Protein AF-A0A6B3M6G8-F1 (afdb_monomer_lite)

Radius of gyration: 19.96 Å; chains: 1; bounding box: 43×38×56 Å

Structure (mmCIF, N/CA/C/O backbone):
data_AF-A0A6B3M6G8-F1
#
_entry.id   AF-A0A6B3M6G8-F1
#
loop_
_atom_site.group_PDB
_atom_site.id
_atom_site.type_symbol
_atom_site.label_atom_id
_atom_site.label_alt_id
_atom_site.label_comp_id
_atom_site.label_asym_id
_atom_site.label_entity_id
_atom_site.label_seq_id
_atom_site.pdbx_PDB_ins_code
_atom_site.Cartn_x
_atom_site.Cartn_y
_atom_site.Cartn_z
_atom_site.occupancy
_atom_site.B_iso_or_equiv
_atom_site.auth_seq_id
_atom_site.auth_comp_id
_atom_site.auth_asym_id
_atom_site.auth_atom_id
_atom_site.pdbx_PDB_model_num
ATOM 1 N N . MET A 1 1 ? -20.819 1.571 12.853 1.00 64.56 1 MET A N 1
ATOM 2 C CA . MET A 1 1 ? -19.364 1.413 13.103 1.00 64.56 1 MET A CA 1
ATOM 3 C C . MET A 1 1 ? -19.016 1.511 14.581 1.00 64.56 1 MET A C 1
ATOM 5 O O . MET A 1 1 ? -18.701 0.475 15.146 1.00 64.56 1 MET A O 1
ATOM 9 N N . LYS A 1 2 ? -19.154 2.671 15.246 1.00 65.88 2 LYS A N 1
ATOM 10 C CA . LYS A 1 2 ? -18.924 2.784 16.705 1.00 65.88 2 LYS A CA 1
ATOM 11 C C . LYS A 1 2 ? -19.741 1.772 17.529 1.00 65.88 2 LYS A C 1
ATOM 13 O O . LYS A 1 2 ? -19.180 1.071 18.360 1.00 65.88 2 LYS A O 1
ATOM 18 N N . GLN A 1 3 ? -21.035 1.622 17.222 1.00 66.19 3 GLN A N 1
ATOM 19 C CA . GLN A 1 3 ? -21.917 0.634 17.871 1.00 66.19 3 GLN A CA 1
ATOM 20 C C . GLN A 1 3 ? -21.452 -0.826 17.731 1.00 66.19 3 GLN A C 1
ATOM 22 O O . GLN A 1 3 ? -21.730 -1.625 18.614 1.00 66.19 3 GLN A O 1
ATOM 27 N N . GLU A 1 4 ? -20.753 -1.183 16.651 1.00 66.06 4 GLU A N 1
ATOM 28 C CA . GLU A 1 4 ? -20.293 -2.563 16.419 1.00 66.06 4 GLU A CA 1
ATOM 29 C C . GLU A 1 4 ? -18.934 -2.849 17.070 1.00 66.06 4 GLU A C 1
ATOM 31 O O . GLU A 1 4 ? -18.639 -3.994 17.396 1.00 66.06 4 GLU A O 1
ATOM 36 N N . MET A 1 5 ? -18.100 -1.821 17.243 1.00 69.75 5 MET A N 1
ATOM 37 C CA . MET A 1 5 ? -16.744 -1.941 17.792 1.00 69.75 5 MET A CA 1
ATOM 38 C C . MET A 1 5 ? -16.674 -1.687 19.300 1.00 69.75 5 MET A C 1
ATOM 40 O O . MET A 1 5 ? -15.750 -2.152 19.962 1.00 69.75 5 MET A O 1
ATOM 44 N N . GLY A 1 6 ? -17.634 -0.938 19.843 1.00 75.69 6 GLY A N 1
ATOM 45 C CA . GLY A 1 6 ? -17.603 -0.458 21.219 1.00 75.69 6 GLY A CA 1
ATOM 46 C C . GLY A 1 6 ? -16.649 0.724 21.422 1.00 75.69 6 GLY A C 1
ATOM 47 O O . GLY A 1 6 ? -15.736 0.977 20.632 1.00 75.69 6 GLY A O 1
ATOM 48 N N . ASP A 1 7 ? -16.863 1.459 22.514 1.00 79.25 7 ASP A N 1
ATOM 49 C CA . ASP A 1 7 ? -16.192 2.742 22.765 1.00 79.25 7 ASP A CA 1
ATOM 50 C C . ASP A 1 7 ? -14.666 2.622 22.888 1.00 79.25 7 ASP A C 1
ATOM 52 O O . ASP A 1 7 ? -13.937 3.486 22.408 1.00 79.25 7 ASP A O 1
ATOM 56 N N . LYS A 1 8 ? -14.164 1.523 23.469 1.00 81.44 8 LYS A N 1
ATOM 57 C CA . LYS A 1 8 ? -12.717 1.300 23.642 1.00 81.44 8 LYS A CA 1
ATOM 58 C C . LYS A 1 8 ? -11.986 1.184 22.308 1.00 81.44 8 LYS A C 1
ATOM 60 O O . LYS A 1 8 ? -10.988 1.859 22.091 1.00 81.44 8 LYS A O 1
ATOM 65 N N . SER A 1 9 ? -12.481 0.335 21.410 1.00 80.50 9 SER A N 1
ATOM 66 C CA . SER A 1 9 ? -11.889 0.166 20.083 1.00 80.50 9 SER A CA 1
ATOM 67 C C . SER A 1 9 ? -12.053 1.435 19.251 1.00 80.50 9 SER A C 1
ATOM 69 O O . SER A 1 9 ? -11.134 1.830 18.543 1.00 80.50 9 SER A O 1
ATOM 71 N N . TRP A 1 10 ? -13.177 2.135 19.393 1.00 78.44 10 TRP A N 1
ATOM 72 C CA . TRP A 1 10 ? -13.377 3.416 18.724 1.00 78.44 10 TRP A CA 1
ATOM 73 C C . TRP A 1 10 ? -12.345 4.480 19.133 1.00 78.44 10 TRP A C 1
ATOM 75 O O . TRP A 1 10 ? -11.847 5.198 18.269 1.00 78.44 10 TRP A O 1
ATOM 85 N N . GLN A 1 11 ? -11.961 4.534 20.412 1.00 80.69 11 GLN A N 1
ATOM 86 C CA . GLN A 1 11 ? -10.900 5.431 20.879 1.00 80.69 11 GLN A CA 1
ATOM 87 C C . GLN A 1 11 ? -9.542 5.099 20.244 1.00 80.69 11 GLN A C 1
ATOM 89 O O . GLN A 1 11 ? -8.865 5.995 19.755 1.00 80.69 11 GLN A O 1
ATOM 94 N N . VAL A 1 12 ? -9.177 3.814 20.164 1.00 83.25 12 VAL A N 1
ATOM 95 C CA . VAL A 1 12 ? -7.923 3.388 19.511 1.00 83.25 12 VAL A CA 1
ATOM 96 C C . VAL A 1 12 ? -7.895 3.812 18.040 1.00 83.25 12 VAL A C 1
ATOM 98 O O . VAL A 1 12 ? -6.876 4.286 17.548 1.00 83.25 12 VAL A O 1
ATOM 101 N N . PHE A 1 13 ? -9.022 3.688 17.334 1.00 82.94 13 PHE A N 1
ATOM 102 C CA . PHE A 1 13 ? -9.126 4.159 15.953 1.00 82.94 13 PHE A CA 1
ATOM 103 C C . PHE A 1 13 ? -8.917 5.676 15.847 1.00 82.94 13 PHE A C 1
ATOM 105 O O . PHE A 1 13 ? -8.197 6.131 14.959 1.00 82.94 13 PHE A O 1
ATOM 112 N N . PHE A 1 14 ? -9.506 6.454 16.760 1.00 80.12 14 PHE A N 1
ATOM 113 C CA . PHE A 1 14 ? -9.298 7.901 16.811 1.00 80.12 14 PHE A CA 1
ATOM 114 C C . PHE A 1 14 ? -7.823 8.254 17.019 1.00 80.12 14 PHE A C 1
ATOM 116 O O . PHE A 1 14 ? -7.294 9.093 16.292 1.00 80.12 14 PHE A O 1
ATOM 123 N N . ASP A 1 15 ? -7.151 7.583 17.953 1.00 82.88 15 ASP A N 1
ATOM 124 C CA . ASP A 1 15 ? -5.745 7.838 18.272 1.00 82.88 15 ASP A CA 1
ATOM 125 C C . ASP A 1 15 ? -4.817 7.509 17.086 1.00 82.88 15 ASP A C 1
ATOM 127 O O . ASP A 1 15 ? -3.835 8.216 16.853 1.00 82.88 15 ASP A O 1
ATOM 131 N N . LEU A 1 16 ? -5.152 6.483 16.292 1.00 79.94 16 LEU A N 1
ATOM 132 C CA . LEU A 1 16 ? -4.434 6.134 15.059 1.00 79.94 16 LEU A CA 1
ATOM 133 C C . LEU A 1 16 ? -4.674 7.137 13.918 1.00 79.94 16 LEU A C 1
ATOM 135 O O . LEU A 1 16 ? -3.779 7.379 13.107 1.00 79.94 16 LEU A O 1
ATOM 139 N N . GLU A 1 17 ? -5.872 7.716 13.828 1.00 79.12 17 GLU A N 1
ATOM 140 C CA . GLU A 1 17 ? -6.250 8.641 12.754 1.00 79.12 17 GLU A CA 1
ATOM 141 C C . GLU A 1 17 ? -5.835 10.092 13.008 1.00 79.12 17 GLU A C 1
ATOM 143 O O . GLU A 1 17 ? -5.426 10.791 12.077 1.00 79.12 17 GLU A O 1
ATOM 148 N N . ALA A 1 18 ? -5.956 10.563 14.250 1.00 76.19 18 ALA A N 1
ATOM 149 C CA . ALA A 1 18 ? -5.793 11.968 14.617 1.00 76.19 18 ALA A CA 1
ATOM 150 C C . ALA A 1 18 ? -4.469 12.610 14.143 1.00 76.19 18 ALA A C 1
ATOM 152 O O . ALA A 1 18 ? -4.514 13.762 13.702 1.00 76.19 18 ALA A O 1
ATOM 153 N N . PRO A 1 19 ? -3.309 11.916 14.144 1.00 73.94 19 PRO A N 1
ATOM 154 C CA . PRO A 1 19 ? -2.054 12.503 13.667 1.00 73.94 19 PRO A CA 1
ATOM 155 C C . PRO A 1 19 ? -2.034 12.802 12.161 1.00 73.94 19 PRO A C 1
ATOM 157 O O . PRO A 1 19 ? -1.267 13.653 11.712 1.00 73.94 19 PRO A O 1
ATOM 160 N N . TYR A 1 20 ? -2.856 12.105 11.372 1.00 69.38 20 TYR A N 1
ATOM 161 C CA . TYR A 1 20 ? -2.791 12.123 9.906 1.00 69.38 20 TYR A CA 1
ATOM 162 C C . TYR A 1 20 ? -4.039 12.724 9.256 1.00 69.38 20 TYR A C 1
ATOM 164 O O . TYR A 1 20 ? -3.997 13.146 8.098 1.00 69.38 20 TYR A O 1
ATOM 172 N N . ASN A 1 21 ? -5.149 12.797 9.990 1.00 69.81 21 ASN A N 1
ATOM 173 C CA . ASN A 1 21 ? -6.424 13.289 9.496 1.00 69.81 21 ASN A CA 1
ATOM 174 C C . ASN A 1 21 ? -6.803 14.604 10.190 1.00 69.81 21 ASN A C 1
ATOM 176 O O . ASN A 1 21 ? -7.545 14.633 11.165 1.00 69.81 21 ASN A O 1
ATOM 180 N N . THR A 1 22 ? -6.342 15.728 9.638 1.00 65.56 22 THR A N 1
ATOM 181 C CA . THR A 1 22 ? -6.636 17.079 10.163 1.00 65.56 22 THR A CA 1
ATOM 182 C C . THR A 1 22 ? -8.118 17.462 10.099 1.00 65.56 22 THR A C 1
ATOM 184 O O . THR A 1 22 ? -8.542 18.432 10.729 1.00 65.56 22 THR A O 1
ATOM 187 N N . LYS A 1 23 ? -8.921 16.712 9.335 1.00 64.31 23 LYS A N 1
ATOM 188 C CA . LYS A 1 23 ? -10.379 16.866 9.269 1.00 64.31 23 LYS A CA 1
ATOM 189 C C . LYS A 1 23 ? -11.095 16.072 10.360 1.00 64.31 23 LYS A C 1
ATOM 191 O O . LYS A 1 23 ? -12.282 16.300 10.568 1.00 64.31 23 LYS A O 1
ATOM 196 N N . LEU A 1 24 ? -10.395 15.174 11.051 1.00 68.06 24 LEU A N 1
ATOM 197 C CA . LEU A 1 24 ? -10.925 14.391 12.153 1.00 68.06 24 LEU A CA 1
ATOM 198 C C . LEU A 1 24 ? -11.035 15.276 13.395 1.00 68.06 24 LEU A C 1
ATOM 200 O O . LEU A 1 24 ? -10.047 15.574 14.062 1.00 68.06 24 LEU A O 1
ATOM 204 N N . LYS A 1 25 ? -12.247 15.725 13.713 1.00 67.06 25 LYS A N 1
ATOM 205 C CA . LYS A 1 25 ? -12.497 16.470 14.948 1.00 67.06 25 LYS A CA 1
ATOM 206 C C . LYS A 1 25 ? -13.126 15.554 15.990 1.00 67.06 25 LYS A C 1
ATOM 208 O O . LYS A 1 25 ? -14.062 14.825 15.671 1.00 67.06 25 LYS A O 1
ATOM 213 N N . TYR A 1 26 ? -12.653 15.642 17.235 1.00 63.44 26 TYR A N 1
ATOM 214 C CA . TYR A 1 26 ? -13.098 14.800 18.359 1.00 63.44 26 TYR A CA 1
ATOM 215 C C . TYR A 1 26 ? -14.636 14.717 18.464 1.00 63.44 26 TYR A C 1
ATOM 217 O O . TYR A 1 26 ? -15.204 13.634 18.571 1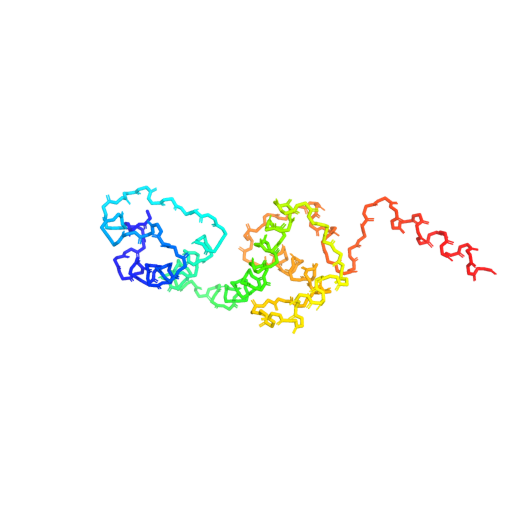.00 63.44 26 TYR A O 1
ATOM 225 N N . TYR A 1 27 ? -15.322 15.851 18.297 1.00 63.47 27 TYR A N 1
ATOM 226 C CA . TYR A 1 27 ? -16.779 15.935 18.403 1.00 63.47 27 TYR A CA 1
ATOM 227 C C . TYR A 1 27 ? -17.534 15.320 17.211 1.00 63.47 27 TYR A C 1
ATOM 229 O O . TYR A 1 27 ? -18.661 14.863 17.371 1.00 63.47 27 TYR A O 1
ATOM 237 N N . GLN A 1 28 ? -16.932 15.278 16.016 1.00 62.47 28 GLN A N 1
ATOM 238 C CA . GLN A 1 28 ? -17.536 14.628 14.843 1.00 62.47 28 GLN A CA 1
ATOM 239 C C . GLN A 1 28 ? -17.477 13.105 14.972 1.00 62.47 28 GLN A C 1
ATOM 241 O O . GLN A 1 28 ? -18.380 12.409 14.532 1.00 62.47 28 GLN A O 1
ATOM 246 N N . VAL A 1 29 ? -16.441 12.589 15.630 1.00 58.62 29 VAL A N 1
ATOM 247 C CA . VAL A 1 29 ? -16.224 11.152 15.830 1.00 58.62 29 VAL A CA 1
ATOM 248 C C . VAL A 1 29 ? -17.139 10.569 16.915 1.00 58.62 29 VAL A C 1
ATOM 250 O O . VAL A 1 29 ? -17.490 9.390 16.856 1.00 58.62 29 VAL A O 1
ATOM 253 N N . GLU A 1 30 ? -17.570 11.371 17.891 1.00 60.12 30 GLU A N 1
ATOM 254 C CA . GLU A 1 30 ? -18.560 10.940 18.886 1.00 60.12 30 GLU A CA 1
ATOM 255 C C . GLU A 1 30 ? -20.002 10.971 18.373 1.00 60.12 30 GLU A C 1
ATOM 257 O O . GLU A 1 30 ? -20.800 10.130 18.792 1.00 60.12 30 GLU A O 1
ATOM 262 N N . GLN A 1 31 ? -20.328 11.926 17.496 1.00 60.06 31 GLN A N 1
ATOM 263 C CA . GLN A 1 31 ? -21.709 12.251 17.128 1.00 60.06 31 GLN A CA 1
ATOM 264 C C . GLN A 1 31 ? -22.124 11.779 15.733 1.00 60.06 31 GLN A C 1
ATOM 266 O O . GLN A 1 31 ? -23.323 11.734 15.470 1.00 60.06 31 GLN A O 1
ATOM 271 N N . ASP A 1 32 ? -21.188 11.438 14.840 1.00 63.16 32 ASP A N 1
ATOM 272 C CA . ASP A 1 32 ? -21.518 11.037 13.469 1.00 63.16 32 ASP A CA 1
ATOM 273 C C . ASP A 1 32 ? -21.734 9.513 13.356 1.00 63.16 32 ASP A C 1
ATOM 275 O O . ASP A 1 32 ? -20.767 8.739 13.367 1.00 63.16 32 ASP A O 1
ATOM 279 N N . PRO A 1 33 ? -22.987 9.039 13.203 1.00 59.47 33 PRO A N 1
ATOM 280 C CA . PRO A 1 33 ? -23.261 7.623 12.981 1.00 59.47 33 PRO A CA 1
ATOM 281 C C . PRO A 1 33 ? -22.723 7.105 11.633 1.00 59.47 33 PRO A C 1
ATOM 283 O O . PRO A 1 33 ? -22.600 5.889 11.463 1.00 59.47 33 PRO A O 1
ATOM 286 N N . PHE A 1 34 ? -22.369 7.992 10.695 1.00 62.97 34 PHE A N 1
ATOM 287 C CA . PHE A 1 34 ? -21.962 7.677 9.322 1.00 62.97 34 PHE A CA 1
ATOM 288 C C . PHE A 1 34 ? -20.522 8.085 8.992 1.00 62.97 34 PHE A C 1
ATOM 290 O O . PHE A 1 34 ? -20.210 8.2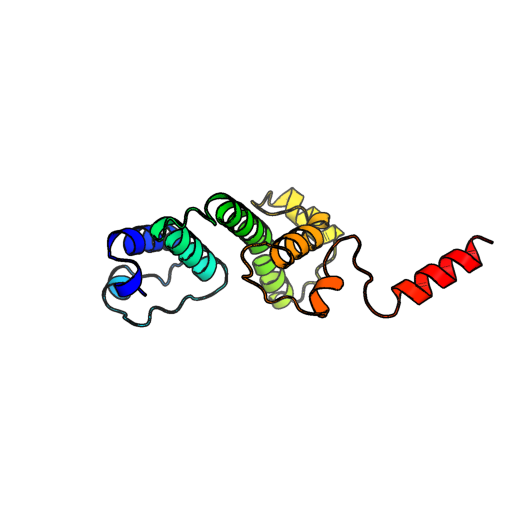94 7.817 1.00 62.97 34 PHE A O 1
ATOM 297 N N . PHE A 1 35 ? -19.644 8.158 10.000 1.00 68.88 35 PHE A N 1
ATOM 298 C CA . PHE A 1 35 ? -18.240 8.542 9.832 1.00 68.88 35 PHE A CA 1
ATOM 299 C C . PHE A 1 35 ? -17.598 7.916 8.577 1.00 68.88 35 PHE A C 1
ATOM 301 O O . PHE A 1 35 ? -17.391 6.706 8.496 1.00 68.88 35 PHE A O 1
ATOM 308 N N . GLN A 1 36 ? -17.288 8.728 7.567 1.00 69.62 36 GLN A N 1
ATOM 309 C CA . GLN A 1 36 ? -16.764 8.208 6.306 1.00 69.62 36 GLN A CA 1
ATOM 310 C C . GLN A 1 36 ? -15.269 7.908 6.422 1.00 69.62 36 GLN A C 1
ATOM 312 O O . GLN A 1 36 ? -14.473 8.772 6.782 1.00 69.62 36 GLN A O 1
ATOM 317 N N . LEU A 1 37 ? -14.864 6.695 6.040 1.00 74.19 37 LEU A N 1
ATOM 318 C CA . LEU A 1 37 ? -13.451 6.319 5.961 1.00 74.19 37 LEU A CA 1
ATOM 319 C C . LEU A 1 37 ? -12.815 6.941 4.705 1.00 74.19 37 LEU A C 1
ATOM 321 O O . LEU A 1 37 ? -12.855 6.364 3.608 1.00 74.19 37 LEU A O 1
ATOM 325 N N . VAL A 1 38 ? -12.266 8.148 4.855 1.00 70.44 38 VAL A N 1
ATOM 326 C CA . VAL A 1 38 ? -11.736 8.948 3.743 1.00 70.44 38 VAL A CA 1
ATOM 327 C C . VAL A 1 38 ? -10.322 8.494 3.376 1.00 70.44 38 VAL A C 1
ATOM 329 O O . VAL A 1 38 ? -9.333 8.920 3.955 1.00 70.44 38 VAL A O 1
ATOM 332 N N . GLY A 1 39 ? -10.218 7.649 2.352 1.00 72.81 39 GLY A N 1
ATOM 333 C CA . GLY A 1 39 ? -8.931 7.241 1.777 1.00 72.81 39 GLY A CA 1
ATOM 334 C C . GLY A 1 39 ? -8.394 5.907 2.297 1.00 72.81 39 GLY A C 1
ATOM 335 O O . GLY A 1 39 ? -9.045 5.203 3.067 1.00 72.81 39 GLY A O 1
ATOM 336 N N . ARG A 1 40 ? -7.226 5.502 1.782 1.00 78.50 40 ARG A N 1
ATOM 337 C CA . ARG A 1 40 ? -6.622 4.190 2.070 1.00 78.50 40 ARG A CA 1
ATOM 338 C C . ARG A 1 40 ? -6.072 4.083 3.506 1.00 78.50 40 ARG A C 1
ATOM 340 O O . ARG A 1 40 ? -6.435 3.099 4.149 1.00 78.50 40 ARG A O 1
ATOM 347 N N . PRO A 1 41 ? -5.320 5.070 4.041 1.00 77.56 41 PRO A N 1
ATOM 348 C CA . PRO A 1 41 ? -4.791 4.993 5.407 1.00 77.56 41 PRO A CA 1
ATOM 349 C C . PRO A 1 41 ? -5.900 4.862 6.457 1.00 77.56 41 PRO A C 1
ATOM 351 O O . PRO A 1 41 ? -5.861 3.950 7.275 1.00 77.56 41 PRO A O 1
ATOM 354 N N . THR A 1 42 ? -6.964 5.663 6.335 1.00 79.44 42 THR A N 1
ATOM 355 C CA . THR A 1 42 ? -8.123 5.612 7.238 1.00 79.44 42 THR A CA 1
ATOM 356 C C . THR A 1 42 ? -8.831 4.266 7.235 1.00 79.44 42 THR A C 1
ATOM 358 O O . THR A 1 42 ? -9.205 3.743 8.283 1.00 79.44 42 THR A O 1
ATOM 361 N N . LYS A 1 43 ? -8.985 3.649 6.060 1.00 83.12 43 LYS A N 1
ATOM 362 C CA . LYS A 1 43 ? -9.560 2.301 5.957 1.00 83.12 43 LYS A CA 1
ATOM 363 C C . LYS A 1 43 ? -8.653 1.242 6.582 1.00 83.12 43 LYS A C 1
ATOM 365 O O . LYS A 1 43 ? -9.165 0.317 7.202 1.00 83.12 43 LYS A O 1
ATOM 370 N N . ARG A 1 44 ? -7.331 1.368 6.437 1.00 84.25 44 ARG A N 1
ATOM 371 C CA . ARG A 1 44 ? -6.356 0.450 7.041 1.00 84.25 44 ARG A CA 1
ATOM 372 C C . ARG A 1 44 ? -6.366 0.554 8.566 1.00 84.25 44 ARG A C 1
ATOM 374 O O . ARG A 1 44 ? -6.516 -0.470 9.219 1.00 84.25 44 ARG A O 1
ATOM 381 N N . ASN A 1 45 ? -6.290 1.765 9.116 1.00 82.25 45 ASN A N 1
ATOM 382 C CA . ASN A 1 45 ? -6.336 1.994 10.563 1.00 82.25 45 ASN A CA 1
ATOM 383 C C . ASN A 1 45 ? -7.653 1.468 11.164 1.00 82.25 45 ASN A C 1
ATOM 385 O O . ASN A 1 45 ? -7.668 0.843 12.220 1.00 82.25 45 ASN A O 1
ATOM 389 N N . PHE A 1 46 ? -8.769 1.632 10.448 1.00 82.19 46 PHE A N 1
ATOM 390 C CA . PHE A 1 46 ? -10.048 1.043 10.845 1.00 82.19 46 PHE A CA 1
ATOM 391 C C . PHE A 1 46 ? -10.014 -0.494 10.869 1.00 82.19 46 PHE A C 1
ATOM 393 O O . PHE A 1 46 ? -10.493 -1.112 11.821 1.00 82.19 46 PHE A O 1
ATOM 400 N N . LEU A 1 47 ? -9.431 -1.121 9.842 1.00 80.38 47 LEU A N 1
ATOM 401 C CA . LEU A 1 47 ? -9.261 -2.575 9.787 1.00 80.38 47 LEU A CA 1
ATOM 402 C C . LEU A 1 47 ? -8.364 -3.094 10.916 1.00 80.38 47 LEU A C 1
ATOM 404 O O . LEU A 1 47 ? -8.704 -4.096 11.536 1.00 80.38 47 LEU A O 1
ATOM 408 N N . GLU A 1 48 ? -7.264 -2.405 11.213 1.00 82.38 48 GLU A N 1
ATOM 409 C CA . GLU A 1 48 ? -6.344 -2.744 12.304 1.00 82.38 48 GLU A CA 1
ATOM 410 C C . GLU A 1 48 ? -7.066 -2.820 13.654 1.00 82.38 48 GLU A C 1
ATOM 412 O O . GLU A 1 48 ? -6.941 -3.799 14.400 1.00 82.38 48 GLU A O 1
ATOM 417 N N . VAL A 1 49 ? -7.909 -1.828 13.934 1.00 82.06 49 VAL A N 1
ATOM 418 C CA . VAL A 1 49 ? -8.700 -1.800 15.163 1.00 82.06 49 VAL A CA 1
ATOM 419 C C . VAL A 1 49 ? -9.763 -2.900 15.163 1.00 82.06 49 VAL A C 1
ATOM 421 O O . VAL A 1 49 ? -9.956 -3.570 16.181 1.00 82.06 49 VAL A O 1
ATOM 424 N N . LEU A 1 50 ? -10.442 -3.132 14.035 1.00 78.69 50 LEU A N 1
ATOM 425 C CA . LEU A 1 50 ? -11.440 -4.198 13.920 1.00 78.69 50 LEU A CA 1
ATOM 426 C C . LEU A 1 50 ? -10.839 -5.577 14.193 1.00 78.69 50 LEU A C 1
ATOM 428 O O . LEU A 1 50 ? -11.402 -6.342 14.978 1.00 78.69 50 LEU A O 1
ATOM 432 N N . VAL A 1 51 ? -9.693 -5.881 13.588 1.00 77.88 51 VAL A N 1
ATOM 433 C CA . VAL A 1 51 ? -8.953 -7.127 13.820 1.00 77.88 51 VAL A CA 1
ATOM 434 C C . VAL A 1 51 ? -8.614 -7.276 15.299 1.00 77.88 51 VAL A C 1
ATOM 436 O O . VAL A 1 51 ? -8.919 -8.308 15.902 1.00 77.88 51 VAL A O 1
ATOM 439 N N . SER A 1 52 ? -8.049 -6.226 15.896 1.00 76.19 52 SER A N 1
ATOM 440 C CA . SER A 1 52 ? -7.643 -6.221 17.304 1.00 76.19 52 SER A CA 1
ATOM 441 C C . SER A 1 52 ? -8.831 -6.422 18.253 1.00 76.19 52 SER A C 1
ATOM 443 O O . SER A 1 52 ? -8.707 -7.103 19.269 1.00 76.19 52 SER A O 1
ATOM 445 N N . SER A 1 53 ? -10.003 -5.878 17.905 1.00 75.19 53 SER A N 1
ATOM 446 C CA . SER A 1 53 ? -11.229 -5.986 18.708 1.00 75.19 53 SER A CA 1
ATOM 447 C C . SER A 1 53 ? -11.898 -7.362 18.643 1.00 75.19 53 SER A C 1
ATOM 449 O O . SER A 1 53 ? -12.469 -7.812 19.632 1.00 75.19 53 SER A O 1
ATOM 451 N N . ARG A 1 54 ? -11.833 -8.047 17.491 1.00 72.81 54 ARG A N 1
ATOM 452 C CA . ARG A 1 54 ? -12.562 -9.306 17.260 1.00 72.81 54 ARG A CA 1
ATOM 453 C C . ARG A 1 54 ? -11.822 -10.551 17.748 1.00 72.81 54 ARG A C 1
ATOM 455 O O . ARG A 1 54 ? -12.465 -11.585 17.886 1.00 72.81 54 ARG A O 1
ATOM 462 N N . GLN A 1 55 ? -10.507 -10.466 17.981 1.00 66.12 55 GLN A N 1
ATOM 463 C CA . GLN A 1 55 ? -9.660 -11.546 18.520 1.00 66.12 55 GLN A CA 1
ATOM 464 C C . GLN A 1 55 ? -9.951 -12.943 17.929 1.00 66.12 55 GLN A C 1
ATOM 466 O O . GLN A 1 55 ? -9.989 -13.933 18.653 1.00 66.12 55 GLN A O 1
ATOM 471 N N . LEU A 1 56 ? -10.180 -13.047 16.613 1.00 68.94 56 LEU A N 1
ATOM 472 C CA . LEU A 1 56 ? -10.523 -14.321 15.973 1.00 68.94 56 LEU A CA 1
ATOM 473 C C . LEU A 1 56 ? -9.298 -15.260 15.973 1.00 68.94 56 LEU A C 1
ATOM 475 O O . LEU A 1 56 ? -8.340 -14.982 15.245 1.00 68.94 56 LEU A O 1
ATOM 479 N N . PRO A 1 57 ? -9.310 -16.387 16.719 1.00 65.56 57 PRO A N 1
ATOM 480 C CA . PRO A 1 57 ? -8.117 -17.225 16.903 1.00 65.56 57 PRO A CA 1
ATOM 481 C C . PRO A 1 57 ? -7.591 -17.821 15.594 1.00 65.56 57 PRO A C 1
ATOM 483 O O . PRO A 1 57 ? -6.389 -17.964 15.406 1.00 65.56 57 PRO A O 1
ATOM 486 N N . GLN A 1 58 ? -8.491 -18.106 14.648 1.00 64.75 58 GLN A N 1
ATOM 487 C CA . GLN A 1 58 ? -8.156 -18.673 13.336 1.00 64.75 58 GLN A CA 1
ATOM 488 C C . GLN A 1 58 ? -7.408 -17.694 12.415 1.00 64.75 58 GLN A C 1
ATOM 490 O O . GLN A 1 58 ? -6.897 -18.106 11.382 1.00 64.75 58 GLN A O 1
ATOM 495 N N . GLN A 1 59 ? -7.361 -16.400 12.751 1.00 66.19 59 GLN A N 1
ATOM 496 C CA . GLN A 1 59 ? -6.821 -15.357 11.873 1.00 66.19 59 GLN A CA 1
ATOM 497 C C . GLN A 1 59 ? -5.730 -14.501 12.541 1.00 66.19 59 GLN A C 1
ATOM 499 O O . GLN A 1 59 ? -5.183 -13.603 11.899 1.00 66.19 59 GLN A O 1
ATOM 504 N N . GLN A 1 60 ? -5.387 -14.783 13.805 1.00 66.19 60 GLN A N 1
ATOM 505 C CA . GLN A 1 60 ? -4.479 -13.968 14.625 1.00 66.19 60 GLN A CA 1
ATOM 506 C C . GLN A 1 60 ? -3.075 -13.783 14.022 1.00 66.19 60 GLN A C 1
ATOM 508 O O . GLN A 1 60 ? -2.456 -12.754 14.270 1.00 66.19 60 GLN A O 1
ATOM 513 N N . GLY A 1 61 ? -2.588 -14.722 13.202 1.00 71.38 61 GLY A N 1
ATOM 514 C CA . GLY A 1 61 ? -1.278 -14.613 12.543 1.00 71.38 61 GLY A CA 1
ATOM 515 C C . GLY A 1 61 ? -1.295 -13.949 11.162 1.00 71.38 61 GLY A C 1
ATOM 516 O O . GLY A 1 61 ? -0.304 -13.355 10.754 1.00 71.38 61 GLY A O 1
ATOM 517 N N . HIS A 1 62 ? -2.413 -14.013 10.436 1.00 77.69 62 HIS A N 1
ATOM 518 C CA . HIS A 1 62 ? -2.465 -13.561 9.041 1.00 77.69 62 HIS A CA 1
ATOM 519 C C . HIS A 1 62 ? -2.788 -12.069 8.912 1.00 77.69 62 HIS A C 1
ATOM 521 O O . HIS A 1 62 ? -2.344 -11.417 7.968 1.00 77.69 62 HIS A O 1
ATOM 527 N N . TRP A 1 63 ? -3.562 -11.514 9.850 1.00 80.38 63 TRP A N 1
ATOM 528 C CA . TRP A 1 63 ? -3.941 -10.101 9.810 1.00 80.38 63 TRP A CA 1
ATOM 529 C C . TRP A 1 63 ? -2.772 -9.132 9.989 1.00 80.38 63 TRP A C 1
ATOM 531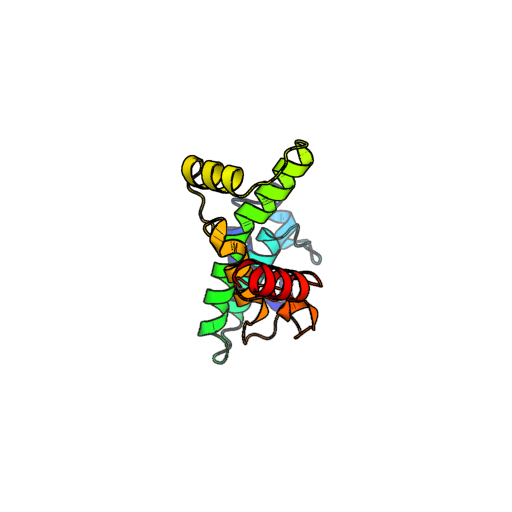 O O . TRP A 1 63 ? -2.700 -8.203 9.184 1.00 80.38 63 TRP A O 1
ATOM 541 N N . PRO A 1 64 ? -1.854 -9.324 10.960 1.00 81.75 64 PRO A N 1
ATOM 542 C CA . PRO A 1 64 ? -0.684 -8.457 11.089 1.00 81.75 64 PRO A CA 1
ATOM 543 C C . PRO A 1 64 ? 0.126 -8.405 9.791 1.00 81.75 64 PRO A C 1
ATOM 545 O O . PRO A 1 64 ? 0.419 -7.325 9.293 1.00 81.75 64 PRO A O 1
ATOM 548 N N . VAL A 1 65 ? 0.344 -9.566 9.161 1.00 85.81 65 VAL A N 1
ATOM 549 C CA . VAL A 1 65 ? 1.068 -9.668 7.885 1.00 85.81 65 VAL A CA 1
ATOM 550 C C . VAL A 1 65 ? 0.395 -8.838 6.792 1.00 85.81 65 VAL A C 1
ATOM 552 O O . VAL A 1 65 ? 1.055 -8.065 6.105 1.00 85.81 65 VAL A O 1
ATOM 555 N N . VAL A 1 66 ? -0.926 -8.946 6.623 1.00 86.19 66 VAL A N 1
ATOM 556 C CA . VAL A 1 66 ? -1.627 -8.161 5.592 1.00 86.19 66 VAL A CA 1
ATOM 557 C C . VAL A 1 66 ? -1.631 -6.666 5.904 1.00 86.19 66 VAL A C 1
ATOM 559 O O . VAL A 1 66 ? -1.519 -5.859 4.981 1.00 86.19 66 VAL A O 1
ATOM 562 N N . LEU A 1 67 ? -1.757 -6.279 7.173 1.00 85.44 67 LEU A N 1
ATOM 563 C CA . LEU A 1 67 ? -1.700 -4.875 7.579 1.00 85.44 67 LEU A CA 1
ATOM 564 C C . LEU A 1 67 ? -0.327 -4.265 7.283 1.00 85.44 67 LEU A C 1
ATOM 566 O O . LEU A 1 67 ? -0.272 -3.171 6.717 1.00 85.44 67 LEU A O 1
ATOM 570 N N . ASP A 1 68 ? 0.750 -4.997 7.564 1.00 86.94 68 ASP A N 1
ATOM 571 C CA . ASP A 1 68 ? 2.117 -4.584 7.245 1.00 86.94 68 ASP A CA 1
ATOM 572 C C . ASP A 1 68 ? 2.311 -4.440 5.730 1.00 86.94 68 ASP A C 1
ATOM 574 O O . ASP A 1 68 ? 2.762 -3.396 5.256 1.00 86.94 68 ASP A O 1
ATOM 578 N N . LEU A 1 69 ? 1.860 -5.421 4.938 1.00 89.50 69 LEU A N 1
ATOM 579 C CA . LEU A 1 69 ? 1.918 -5.348 3.472 1.00 89.50 69 LEU A CA 1
ATOM 580 C C . LEU A 1 69 ? 1.138 -4.138 2.922 1.00 89.50 69 LEU A C 1
ATOM 582 O O . LEU A 1 69 ? 1.603 -3.450 2.010 1.00 89.50 69 LEU A O 1
ATOM 586 N N . LEU A 1 70 ? -0.045 -3.844 3.474 1.00 88.25 70 LEU A N 1
ATOM 587 C CA . LEU A 1 70 ? -0.836 -2.669 3.094 1.00 88.25 70 LEU A CA 1
ATOM 588 C C . LEU A 1 70 ? -0.113 -1.364 3.448 1.00 88.25 70 LEU A C 1
ATOM 590 O O . LEU A 1 70 ? -0.076 -0.452 2.617 1.00 88.25 70 LEU A O 1
ATOM 594 N N . LYS A 1 71 ? 0.493 -1.295 4.639 1.00 86.75 71 LYS A N 1
ATOM 595 C CA . LYS A 1 71 ? 1.278 -0.146 5.104 1.00 86.75 71 LYS A CA 1
ATOM 596 C C . LYS A 1 71 ? 2.470 0.124 4.192 1.00 86.75 71 LYS A C 1
ATOM 598 O O . LYS A 1 71 ? 2.638 1.259 3.747 1.00 86.75 71 LYS A O 1
ATOM 603 N N . CYS A 1 72 ? 3.206 -0.915 3.801 1.00 88.00 72 CYS A N 1
ATOM 604 C CA . CYS A 1 72 ? 4.339 -0.799 2.883 1.00 88.00 72 CYS A CA 1
ATOM 605 C C . CYS A 1 72 ? 3.964 -0.251 1.490 1.00 88.00 72 CYS A C 1
ATOM 607 O O . CYS A 1 72 ? 4.840 0.230 0.765 1.00 88.00 72 CYS A O 1
ATOM 609 N N . LEU A 1 73 ? 2.686 -0.322 1.091 1.00 90.75 73 LEU A N 1
ATOM 610 C CA . LEU A 1 73 ? 2.183 0.213 -0.181 1.00 90.75 73 LEU A CA 1
ATOM 611 C C . LEU A 1 73 ? 1.571 1.616 -0.073 1.00 90.75 73 LEU A C 1
ATOM 613 O O . LEU A 1 73 ? 1.350 2.252 -1.109 1.00 90.75 73 LEU A O 1
ATOM 617 N N . ASP A 1 74 ? 1.254 2.104 1.127 1.00 89.00 74 ASP A N 1
ATOM 618 C CA . ASP A 1 74 ? 0.568 3.390 1.304 1.00 89.00 74 ASP A CA 1
ATOM 619 C C . ASP A 1 74 ? 1.397 4.559 0.774 1.00 89.00 74 ASP A C 1
ATOM 621 O O . ASP A 1 74 ? 0.872 5.418 0.057 1.00 89.00 74 ASP A O 1
ATOM 625 N N . TYR A 1 75 ? 2.703 4.552 1.053 1.00 90.75 75 TYR A N 1
ATOM 626 C CA . TYR A 1 75 ? 3.631 5.555 0.537 1.00 90.75 75 TYR A CA 1
ATOM 627 C C . TYR A 1 75 ? 3.578 5.628 -0.993 1.00 90.75 75 TYR A C 1
ATOM 629 O O . TYR A 1 75 ? 3.330 6.697 -1.547 1.00 90.75 75 TYR A O 1
ATOM 637 N N . TRP A 1 76 ? 3.730 4.495 -1.688 1.00 91.88 76 TRP A N 1
ATOM 638 C CA . TRP A 1 76 ? 3.740 4.469 -3.152 1.00 91.88 76 TRP A CA 1
ATOM 639 C C . TRP A 1 76 ? 2.403 4.870 -3.762 1.00 91.88 76 TRP A C 1
ATOM 641 O O . TRP A 1 76 ? 2.383 5.568 -4.775 1.00 91.88 76 TRP A O 1
ATOM 651 N N . ALA A 1 77 ? 1.285 4.490 -3.139 1.00 89.75 77 ALA A N 1
ATOM 652 C CA . ALA A 1 77 ? -0.040 4.910 -3.583 1.00 89.75 77 ALA A CA 1
ATOM 653 C C . ALA A 1 77 ? -0.210 6.437 -3.491 1.00 89.75 77 ALA A C 1
ATOM 655 O O . ALA A 1 77 ? -0.665 7.071 -4.448 1.00 89.75 77 ALA A O 1
ATOM 656 N N . ASN A 1 78 ? 0.206 7.035 -2.371 1.00 88.06 78 ASN A N 1
ATOM 657 C CA . ASN A 1 78 ? 0.158 8.482 -2.175 1.00 88.06 78 ASN A CA 1
ATOM 658 C C . ASN A 1 78 ? 1.126 9.208 -3.115 1.00 88.06 78 ASN A C 1
ATOM 660 O O . ASN A 1 78 ? 0.721 10.150 -3.796 1.00 88.06 78 ASN A O 1
ATOM 664 N N . LYS A 1 79 ? 2.367 8.724 -3.230 1.00 90.25 79 LYS A N 1
ATOM 665 C CA . LYS A 1 79 ? 3.395 9.319 -4.090 1.00 90.25 79 LYS A CA 1
ATOM 666 C C . LYS A 1 79 ? 3.009 9.266 -5.562 1.00 90.25 79 LYS A C 1
ATOM 668 O O . LYS A 1 79 ? 3.174 10.245 -6.281 1.00 90.25 79 LYS A O 1
ATOM 673 N N . ARG A 1 80 ? 2.410 8.159 -6.010 1.00 89.12 80 ARG A N 1
ATOM 674 C CA . ARG A 1 80 ? 1.850 8.029 -7.362 1.00 89.12 80 ARG A CA 1
ATOM 675 C C . ARG A 1 80 ? 0.774 9.071 -7.631 1.00 89.12 80 ARG A C 1
ATOM 677 O O . ARG A 1 80 ? 0.770 9.658 -8.709 1.00 89.12 80 ARG A O 1
ATOM 684 N N . ASN A 1 81 ? -0.127 9.303 -6.679 1.00 88.19 81 ASN A N 1
ATOM 685 C CA . ASN A 1 81 ? -1.163 10.322 -6.836 1.00 88.19 81 ASN A CA 1
ATOM 686 C C . ASN A 1 81 ? -0.556 11.731 -6.875 1.00 88.19 81 ASN A C 1
ATOM 688 O O . ASN A 1 81 ? -0.883 12.496 -7.777 1.00 88.19 81 ASN A O 1
ATOM 692 N N . GLU A 1 82 ? 0.370 12.044 -5.965 1.00 89.81 82 GLU A N 1
ATOM 693 C CA . GLU A 1 82 ? 1.097 13.319 -5.947 1.00 89.81 82 GLU A CA 1
ATOM 694 C C . GLU A 1 82 ? 1.779 13.594 -7.298 1.00 89.81 82 GLU A C 1
ATOM 696 O O . GLU A 1 82 ? 1.570 14.641 -7.909 1.00 89.81 82 GLU A O 1
ATOM 701 N N . MET A 1 83 ? 2.540 12.623 -7.802 1.00 88.62 83 MET A N 1
ATOM 702 C CA . MET A 1 83 ? 3.288 12.757 -9.050 1.00 88.62 83 MET A CA 1
ATOM 703 C C . MET A 1 83 ? 2.377 12.945 -10.264 1.00 88.62 83 MET A C 1
ATOM 705 O O . MET A 1 83 ? 2.658 13.795 -11.106 1.00 88.62 83 MET A O 1
ATOM 709 N N . ILE A 1 84 ? 1.260 12.214 -10.344 1.00 86.69 84 ILE A N 1
ATOM 710 C CA . ILE A 1 84 ? 0.287 12.399 -11.430 1.00 86.69 84 ILE A CA 1
ATOM 711 C C . ILE A 1 84 ? -0.293 13.812 -11.408 1.00 86.69 84 ILE A C 1
ATOM 713 O O . ILE A 1 84 ? -0.369 14.448 -12.455 1.00 86.69 84 ILE A O 1
ATOM 717 N N . HIS A 1 85 ? -0.649 14.331 -10.230 1.00 88.06 85 HIS A N 1
ATOM 718 C CA . HIS A 1 85 ? -1.143 15.703 -10.100 1.00 88.06 85 HIS A CA 1
ATOM 719 C C . HIS A 1 85 ? -0.088 16.759 -10.465 1.00 88.06 85 HIS A C 1
ATOM 721 O O . HIS A 1 85 ? -0.445 17.853 -10.891 1.00 88.06 85 HIS A O 1
ATOM 727 N N . GLN A 1 86 ? 1.199 16.427 -10.357 1.00 91.31 86 GLN A N 1
ATOM 728 C CA . GLN A 1 86 ? 2.316 17.278 -10.774 1.00 91.31 86 GLN A CA 1
ATOM 729 C C . GLN A 1 86 ? 2.736 17.062 -12.244 1.00 91.31 86 GLN A C 1
ATOM 731 O O . GLN A 1 86 ? 3.761 17.600 -12.660 1.00 91.31 86 GLN A O 1
ATOM 736 N N . ASN A 1 87 ? 1.987 16.281 -13.037 1.00 88.62 87 ASN A N 1
ATOM 737 C CA . ASN A 1 87 ? 2.343 15.882 -14.410 1.00 88.62 87 ASN A CA 1
ATOM 738 C C . ASN A 1 87 ? 3.710 15.178 -14.511 1.00 88.62 87 ASN A C 1
ATOM 740 O O . ASN A 1 87 ? 4.443 15.314 -15.491 1.00 88.62 87 ASN A O 1
ATOM 744 N N . GLN A 1 88 ? 4.072 14.422 -13.478 1.00 86.75 88 GLN A N 1
ATOM 745 C CA . GLN A 1 88 ? 5.328 13.696 -13.386 1.00 86.75 88 GLN A CA 1
ATOM 746 C C . GLN A 1 88 ? 5.120 12.205 -13.670 1.00 86.75 88 GLN A C 1
ATOM 748 O O . GLN A 1 88 ? 4.252 11.555 -13.091 1.00 86.75 88 GLN A O 1
ATOM 753 N N . GLY A 1 89 ? 5.966 11.642 -14.535 1.00 84.50 89 GLY A N 1
ATOM 754 C CA . GLY A 1 89 ? 6.013 10.200 -14.779 1.00 84.50 89 GLY A CA 1
ATOM 755 C C . GLY A 1 89 ? 6.678 9.434 -13.631 1.00 84.50 89 GLY A C 1
ATOM 756 O O . GLY A 1 89 ? 7.600 9.945 -12.988 1.00 84.50 89 GLY A O 1
ATOM 757 N N . MET A 1 90 ? 6.227 8.197 -13.413 1.00 85.75 90 MET A N 1
ATOM 758 C CA . MET A 1 90 ? 6.772 7.253 -12.436 1.00 85.75 90 MET A CA 1
ATOM 759 C C . MET A 1 90 ? 7.574 6.167 -13.165 1.00 85.75 90 MET A C 1
ATOM 761 O O . MET A 1 90 ? 6.997 5.294 -13.807 1.00 85.75 90 MET A O 1
ATOM 765 N N . SER A 1 91 ? 8.903 6.251 -13.092 1.00 90.00 91 SER A N 1
ATOM 766 C CA . SER A 1 91 ? 9.833 5.213 -13.555 1.00 90.00 91 SER A CA 1
ATOM 767 C C . SER A 1 91 ? 10.481 4.514 -12.361 1.00 90.00 91 SER A C 1
ATOM 769 O O . SER A 1 91 ? 10.565 5.101 -11.281 1.00 90.00 91 SER A O 1
ATOM 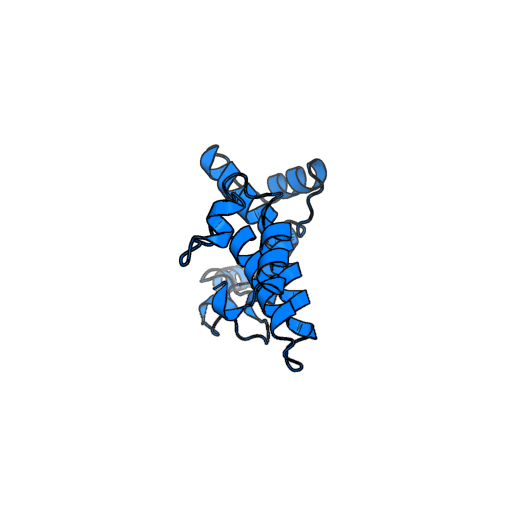771 N N . LEU A 1 92 ? 10.980 3.290 -12.562 1.00 89.81 92 LEU A N 1
ATOM 772 C CA . LEU A 1 92 ? 11.677 2.542 -11.513 1.00 89.81 92 LEU A CA 1
ATOM 773 C C . LEU A 1 92 ? 12.859 3.336 -10.938 1.00 89.81 92 LEU A C 1
ATOM 775 O O . LEU A 1 92 ? 12.939 3.523 -9.731 1.00 89.81 92 LEU A O 1
ATOM 779 N N . GLU A 1 93 ? 13.706 3.894 -11.803 1.00 92.75 93 GLU A N 1
ATOM 780 C CA . GLU A 1 93 ? 14.846 4.734 -11.411 1.00 92.75 93 GLU A CA 1
ATOM 781 C C . GLU A 1 93 ? 14.416 5.920 -10.535 1.00 92.75 93 GLU A C 1
ATOM 783 O O . GLU A 1 93 ? 15.018 6.221 -9.504 1.00 92.75 93 GLU A O 1
ATOM 788 N N . ARG A 1 94 ? 13.322 6.593 -10.905 1.00 91.19 94 ARG A N 1
ATOM 789 C CA . ARG A 1 94 ? 12.809 7.718 -10.125 1.00 91.19 94 ARG A CA 1
ATOM 790 C C . ARG A 1 94 ? 12.297 7.273 -8.762 1.00 91.19 94 ARG A C 1
ATOM 792 O O . ARG A 1 94 ? 12.515 7.976 -7.779 1.00 91.19 94 ARG A O 1
ATOM 799 N N . MET A 1 95 ? 11.622 6.131 -8.703 1.00 92.88 95 MET A N 1
ATOM 800 C CA . MET A 1 95 ? 11.163 5.550 -7.446 1.00 92.88 95 MET A CA 1
ATOM 801 C C . MET A 1 95 ? 12.351 5.165 -6.562 1.00 92.88 95 MET A C 1
ATOM 803 O O . MET A 1 95 ? 12.346 5.497 -5.386 1.00 92.88 95 MET A O 1
ATOM 807 N N . GLU A 1 96 ? 13.407 4.567 -7.114 1.00 94.69 96 GLU A N 1
ATOM 808 C CA . GLU A 1 96 ? 14.640 4.268 -6.373 1.00 94.69 96 GLU A CA 1
ATOM 809 C C . GLU A 1 96 ? 15.292 5.530 -5.800 1.00 94.69 96 GLU A C 1
ATOM 811 O O . GLU A 1 96 ? 15.701 5.547 -4.638 1.00 94.69 96 GLU A O 1
ATOM 816 N N . ASN A 1 97 ? 15.349 6.606 -6.587 1.00 93.38 97 ASN A N 1
ATOM 817 C CA . ASN A 1 97 ? 15.884 7.890 -6.138 1.00 93.38 97 ASN A CA 1
ATOM 818 C C . ASN A 1 97 ? 15.040 8.505 -5.011 1.00 93.38 97 ASN A C 1
ATOM 820 O O . ASN A 1 97 ? 15.595 9.004 -4.033 1.00 93.38 97 ASN A O 1
ATOM 824 N N . LEU A 1 98 ? 13.708 8.447 -5.118 1.00 92.50 98 LEU A N 1
ATOM 825 C CA . LEU A 1 98 ? 12.798 8.906 -4.063 1.00 92.50 98 LEU A CA 1
ATOM 826 C C . LEU A 1 98 ? 12.940 8.063 -2.794 1.00 92.50 98 LEU A C 1
ATOM 828 O O . LEU A 1 98 ? 13.057 8.621 -1.709 1.00 92.50 98 LEU A O 1
ATOM 832 N N . PHE A 1 99 ? 13.010 6.740 -2.936 1.00 92.94 99 PHE A N 1
ATOM 833 C CA . PHE A 1 99 ? 13.167 5.811 -1.822 1.00 92.94 99 PHE A CA 1
ATOM 834 C C . PHE A 1 99 ? 14.461 6.077 -1.044 1.00 92.94 99 PHE A C 1
ATOM 836 O O . PHE A 1 99 ? 14.429 6.222 0.174 1.00 92.94 99 PHE A O 1
ATOM 843 N N . LYS A 1 100 ? 15.591 6.240 -1.747 1.00 92.38 100 LYS A N 1
ATOM 844 C CA . LYS A 1 100 ? 16.887 6.574 -1.129 1.00 92.38 100 LYS A CA 1
ATOM 845 C C . LYS A 1 100 ? 16.882 7.942 -0.446 1.00 92.38 100 LYS A C 1
ATOM 847 O O . LYS A 1 100 ? 17.521 8.108 0.586 1.00 92.38 100 LYS A O 1
ATOM 852 N N . ARG A 1 101 ? 16.205 8.929 -1.038 1.00 91.31 101 ARG A N 1
ATOM 853 C CA . ARG A 1 101 ? 16.182 10.309 -0.536 1.00 91.31 101 ARG A CA 1
ATOM 854 C C . ARG A 1 101 ? 15.267 10.482 0.672 1.00 91.31 101 ARG A C 1
ATOM 856 O O . ARG A 1 101 ? 15.616 11.216 1.589 1.00 91.31 101 ARG A O 1
ATOM 863 N N . GLU A 1 102 ? 14.081 9.887 0.625 1.00 90.88 102 GLU A N 1
ATOM 864 C CA . GLU A 1 102 ? 13.034 10.090 1.629 1.00 90.88 102 GLU A CA 1
ATOM 865 C C . GLU A 1 102 ? 13.079 9.026 2.739 1.00 90.88 102 GLU A C 1
ATOM 867 O O . GLU A 1 102 ? 12.526 9.267 3.806 1.00 90.88 102 GLU A O 1
ATOM 872 N N . ASN A 1 103 ? 13.752 7.887 2.508 1.00 84.75 103 ASN A N 1
ATOM 873 C CA . ASN A 1 103 ? 13.809 6.722 3.402 1.00 84.75 103 ASN A CA 1
ATOM 874 C C . ASN A 1 103 ? 12.444 6.386 4.046 1.00 84.75 103 ASN A C 1
ATOM 876 O O . ASN A 1 103 ? 12.322 6.374 5.276 1.00 84.75 103 ASN A O 1
ATOM 880 N N . PRO A 1 104 ? 11.389 6.200 3.230 1.00 88.00 104 PRO A N 1
ATOM 881 C CA . PRO A 1 104 ? 10.037 6.026 3.737 1.00 88.00 104 PRO A CA 1
ATOM 882 C C . PRO A 1 104 ? 9.850 4.647 4.380 1.00 88.00 104 PRO A C 1
ATOM 884 O O . PRO A 1 104 ? 10.500 3.677 3.995 1.00 88.00 104 PRO A O 1
ATOM 887 N N . ASP A 1 105 ? 8.879 4.540 5.289 1.00 87.69 105 ASP A N 1
ATOM 888 C CA . ASP A 1 105 ? 8.350 3.253 5.761 1.00 87.69 105 ASP A CA 1
ATOM 889 C C . ASP A 1 105 ? 7.492 2.610 4.651 1.00 87.69 105 ASP A C 1
ATOM 891 O O . ASP A 1 105 ? 6.263 2.701 4.637 1.00 87.69 105 ASP A O 1
ATOM 895 N N . ALA A 1 106 ? 8.169 2.079 3.630 1.00 91.06 106 ALA A N 1
ATOM 896 C CA . ALA A 1 106 ? 7.591 1.521 2.414 1.00 91.06 106 ALA A CA 1
ATOM 897 C C . ALA A 1 106 ? 8.414 0.329 1.911 1.00 91.06 106 ALA A C 1
ATOM 899 O O . ALA A 1 106 ? 9.592 0.189 2.234 1.00 91.06 106 ALA A O 1
ATOM 900 N N . CYS A 1 107 ? 7.819 -0.506 1.059 1.00 92.50 107 CYS A N 1
ATOM 901 C CA . CYS A 1 107 ? 8.587 -1.538 0.359 1.00 92.50 107 CYS A CA 1
ATOM 902 C C . CYS A 1 107 ? 9.531 -0.920 -0.694 1.00 92.50 107 CYS A C 1
ATOM 904 O O . CYS A 1 107 ? 9.214 0.138 -1.253 1.00 92.50 107 CYS A O 1
ATOM 906 N N . PRO A 1 108 ? 10.663 -1.565 -1.021 1.00 93.31 108 PRO A N 1
ATOM 907 C CA . PRO A 1 108 ? 11.496 -1.170 -2.150 1.00 93.31 108 PRO A CA 1
ATOM 908 C C . PRO A 1 108 ? 10.702 -1.142 -3.469 1.00 93.31 108 PRO A C 1
ATOM 910 O O . PRO A 1 108 ? 9.818 -1.979 -3.674 1.00 93.31 108 PRO A O 1
ATOM 913 N N . PRO A 1 109 ? 11.025 -0.238 -4.414 1.00 92.50 109 PRO A N 1
ATOM 914 C CA . PRO A 1 109 ? 10.307 -0.133 -5.686 1.00 92.50 109 PRO A CA 1
ATOM 915 C C . PRO A 1 109 ? 10.193 -1.449 -6.473 1.00 92.50 109 PRO A C 1
ATOM 917 O O . PRO A 1 109 ? 9.167 -1.715 -7.097 1.00 92.50 109 PRO A O 1
ATOM 920 N N . GLN A 1 110 ? 11.234 -2.284 -6.433 1.00 91.06 110 GLN A N 1
ATOM 921 C CA . GLN A 1 110 ? 11.304 -3.566 -7.142 1.00 91.06 110 GLN A CA 1
ATOM 922 C C . GLN A 1 110 ? 10.396 -4.634 -6.514 1.00 91.06 110 GLN A C 1
ATOM 924 O O . GLN A 1 110 ? 10.046 -5.613 -7.172 1.00 91.06 110 GLN A O 1
ATOM 929 N N . GLU A 1 111 ? 10.000 -4.448 -5.255 1.00 92.00 111 GLU A N 1
ATOM 930 C CA . GLU A 1 111 ? 9.203 -5.405 -4.487 1.00 92.00 111 GLU A CA 1
ATOM 931 C C . GLU A 1 111 ? 7.707 -5.087 -4.507 1.00 92.00 111 GLU A C 1
ATOM 933 O O . GLU A 1 111 ? 6.902 -5.920 -4.102 1.00 92.00 111 GLU A O 1
ATOM 938 N N . ILE A 1 112 ? 7.292 -3.935 -5.046 1.00 91.06 112 ILE A N 1
ATOM 939 C CA . ILE A 1 112 ? 5.879 -3.519 -5.079 1.00 91.06 112 ILE A CA 1
ATOM 940 C C . ILE A 1 112 ? 4.980 -4.604 -5.685 1.00 91.06 112 ILE A C 1
ATOM 942 O O . ILE A 1 112 ? 3.918 -4.906 -5.142 1.00 91.06 112 ILE A O 1
ATOM 946 N N . CYS A 1 113 ? 5.403 -5.222 -6.793 1.00 88.50 113 CYS A N 1
ATOM 947 C CA . CYS A 1 113 ? 4.625 -6.282 -7.438 1.00 88.50 113 CYS A CA 1
ATOM 948 C C . CYS A 1 113 ? 4.545 -7.558 -6.587 1.00 88.50 113 CYS A C 1
ATOM 950 O O . CYS A 1 113 ? 3.518 -8.234 -6.631 1.00 88.50 113 CYS A O 1
ATOM 952 N N . LEU A 1 114 ? 5.590 -7.878 -5.814 1.00 89.56 114 LEU A N 1
ATOM 953 C CA . LEU A 1 114 ? 5.585 -8.999 -4.868 1.00 89.56 114 LEU A CA 1
ATOM 954 C C . LEU A 1 114 ? 4.617 -8.732 -3.719 1.00 89.56 114 LEU A C 1
ATOM 956 O O . LEU A 1 114 ? 3.711 -9.525 -3.500 1.00 89.56 114 LEU A O 1
ATOM 960 N N . VAL A 1 115 ? 4.723 -7.567 -3.078 1.00 91.50 115 VAL A N 1
ATOM 961 C CA . VAL A 1 115 ? 3.836 -7.163 -1.977 1.00 91.50 115 VAL A CA 1
ATOM 962 C C . VAL A 1 115 ? 2.371 -7.166 -2.427 1.00 91.50 115 VAL A C 1
ATOM 964 O O . VAL A 1 115 ? 1.489 -7.644 -1.715 1.00 91.50 115 VAL A O 1
ATOM 967 N N . MET A 1 116 ? 2.087 -6.692 -3.646 1.00 89.06 116 MET A N 1
ATOM 968 C CA . MET A 1 116 ? 0.743 -6.788 -4.225 1.00 89.06 116 MET A CA 1
ATOM 969 C C . MET A 1 116 ? 0.286 -8.239 -4.430 1.00 89.06 116 MET A C 1
ATOM 971 O O . MET A 1 116 ? -0.892 -8.534 -4.212 1.00 89.06 116 MET A O 1
ATOM 975 N N . ALA A 1 117 ? 1.181 -9.136 -4.853 1.00 88.06 117 ALA A N 1
ATOM 976 C CA . ALA A 1 117 ? 0.868 -10.551 -5.028 1.00 88.06 117 ALA A CA 1
ATOM 977 C C . ALA A 1 117 ? 0.574 -11.231 -3.683 1.00 88.06 117 ALA A C 1
ATOM 979 O O . ALA A 1 117 ? -0.408 -11.965 -3.587 1.00 88.06 117 ALA A O 1
ATOM 980 N N . ASP A 1 118 ? 1.344 -10.928 -2.639 1.00 88.94 118 ASP A N 1
ATOM 981 C CA . ASP A 1 118 ? 1.159 -11.491 -1.297 1.00 88.94 118 ASP A CA 1
ATOM 982 C C . ASP A 1 118 ? -0.186 -11.080 -0.690 1.00 88.94 118 ASP A C 1
ATOM 984 O O . ASP A 1 118 ? -0.916 -11.918 -0.157 1.00 88.94 118 ASP A O 1
ATOM 988 N N . ILE A 1 119 ? -0.594 -9.818 -0.869 1.00 87.88 119 ILE A N 1
ATOM 989 C CA . ILE A 1 119 ? -1.937 -9.365 -0.475 1.00 87.88 119 ILE A CA 1
ATOM 990 C C . ILE A 1 119 ? -3.019 -10.127 -1.257 1.00 87.88 119 ILE A C 1
ATOM 992 O O . ILE A 1 119 ? -4.023 -10.540 -0.675 1.00 87.88 119 ILE A O 1
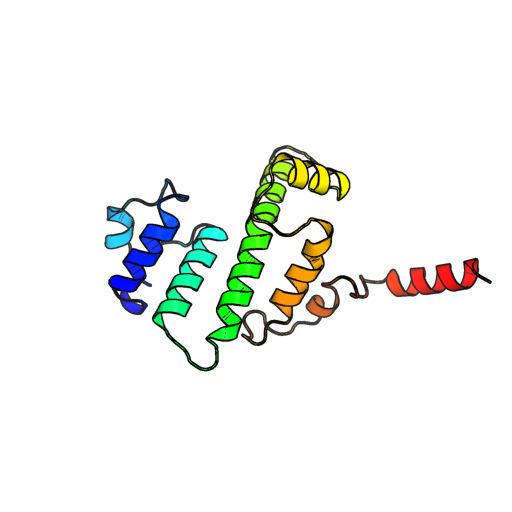ATOM 996 N N . CYS A 1 120 ? -2.835 -10.335 -2.568 1.00 84.94 120 CYS A N 1
ATOM 997 C CA . CYS A 1 120 ? -3.802 -11.072 -3.392 1.00 84.94 120 CYS A CA 1
ATOM 998 C C . CYS A 1 120 ? -3.919 -12.551 -3.007 1.00 84.94 120 CYS A C 1
ATOM 1000 O O . CYS A 1 120 ? -5.003 -13.119 -3.129 1.00 84.94 120 CYS A O 1
ATOM 1002 N N . ASN A 1 121 ? -2.820 -13.158 -2.559 1.00 83.00 121 ASN A N 1
ATOM 1003 C CA . ASN A 1 121 ? -2.742 -14.570 -2.192 1.00 83.00 121 ASN A CA 1
ATOM 1004 C C . ASN A 1 121 ? -3.027 -14.830 -0.707 1.00 83.00 121 ASN A C 1
ATOM 1006 O O . ASN A 1 121 ? -2.979 -15.981 -0.279 1.00 83.00 121 ASN A O 1
ATOM 1010 N N . SER A 1 122 ? -3.343 -13.790 0.070 1.00 81.50 122 SER A N 1
ATOM 1011 C CA . SER A 1 122 ? -3.648 -13.917 1.492 1.00 81.50 122 SER A CA 1
ATOM 1012 C C . SER A 1 122 ? -4.770 -14.927 1.758 1.00 81.50 122 SER A C 1
ATOM 1014 O O . SER A 1 122 ? -5.858 -14.864 1.177 1.00 81.50 122 SER A O 1
ATOM 1016 N N . GLU A 1 123 ? -4.529 -15.819 2.717 1.00 76.62 123 GLU A N 1
ATOM 1017 C CA . GLU A 1 123 ? -5.486 -16.835 3.173 1.00 76.62 123 GLU A CA 1
ATOM 1018 C C . GLU A 1 123 ? -6.699 -16.242 3.905 1.00 76.62 123 GLU A C 1
ATOM 1020 O O . GLU A 1 123 ? -7.696 -16.927 4.117 1.00 76.62 123 GLU A O 1
ATOM 1025 N N . LEU A 1 124 ? -6.664 -14.944 4.221 1.00 74.44 124 LEU A N 1
ATOM 1026 C CA . LEU A 1 124 ? -7.789 -14.225 4.820 1.00 74.44 124 LEU A CA 1
ATOM 1027 C C . LEU A 1 124 ? -8.985 -14.073 3.873 1.00 74.44 124 LEU A C 1
ATOM 1029 O O . LEU A 1 124 ? -10.057 -13.657 4.311 1.00 74.44 124 LEU A O 1
ATOM 1033 N N . GLY A 1 125 ? -8.816 -14.358 2.576 1.00 68.12 125 GLY A N 1
ATOM 1034 C CA . GLY A 1 125 ? -9.903 -14.297 1.598 1.00 68.12 125 GLY A CA 1
ATOM 1035 C C . GLY A 1 125 ? -10.463 -12.887 1.376 1.00 68.12 125 GLY A C 1
ATOM 1036 O O . GLY A 1 125 ? -11.568 -12.744 0.860 1.00 68.12 125 GLY A O 1
ATOM 1037 N N . ILE A 1 126 ? -9.708 -11.846 1.753 1.00 70.12 126 ILE A N 1
ATOM 1038 C CA . ILE A 1 126 ? -10.109 -10.432 1.630 1.00 70.12 126 ILE A CA 1
ATOM 1039 C C . ILE A 1 126 ? -10.378 -10.077 0.167 1.00 70.12 126 ILE A C 1
ATOM 1041 O O . ILE A 1 126 ? -11.313 -9.339 -0.144 1.00 70.12 126 ILE A O 1
ATOM 1045 N N . ILE A 1 127 ? -9.545 -10.601 -0.733 1.00 72.00 127 ILE A N 1
ATOM 1046 C CA . ILE A 1 127 ? -9.699 -10.421 -2.170 1.00 72.00 127 ILE A CA 1
ATOM 1047 C C . ILE A 1 127 ? -10.214 -11.743 -2.747 1.00 72.00 127 ILE A C 1
ATOM 1049 O O . ILE A 1 127 ? -9.498 -12.746 -2.689 1.00 72.00 127 ILE A O 1
ATOM 1053 N N . PRO A 1 128 ? -11.432 -11.774 -3.322 1.00 75.06 128 PRO A N 1
ATOM 1054 C CA . PRO A 1 128 ? -11.945 -12.964 -3.985 1.00 75.06 128 PRO A CA 1
ATOM 1055 C C . PRO A 1 128 ? -10.970 -13.427 -5.064 1.00 75.06 128 PRO A C 1
ATOM 1057 O O . PRO A 1 128 ? -10.460 -12.599 -5.826 1.00 75.06 128 PRO A O 1
ATOM 1060 N N . LYS A 1 129 ? -10.740 -14.742 -5.161 1.00 76.94 129 LYS A N 1
ATOM 1061 C CA . LYS A 1 129 ? -9.851 -15.285 -6.190 1.00 76.94 129 LYS A CA 1
ATOM 1062 C C . LYS A 1 129 ? -10.393 -14.943 -7.576 1.00 76.94 129 LYS A C 1
ATOM 1064 O O . LYS A 1 129 ? -11.463 -15.405 -7.965 1.00 76.94 129 LYS A O 1
ATOM 1069 N N . GLN A 1 130 ? -9.659 -14.120 -8.317 1.00 78.81 130 GLN A N 1
ATOM 1070 C CA . GLN A 1 130 ? -10.026 -13.680 -9.661 1.00 78.81 130 GLN A CA 1
ATOM 1071 C C . GLN A 1 130 ? -8.928 -14.037 -10.653 1.00 78.81 130 GLN A C 1
ATOM 1073 O O . GLN A 1 130 ? -7.742 -13.924 -10.357 1.00 78.81 130 GLN A O 1
ATOM 1078 N N . TYR A 1 131 ? -9.325 -14.349 -11.889 1.00 76.88 131 TYR A N 1
ATOM 1079 C CA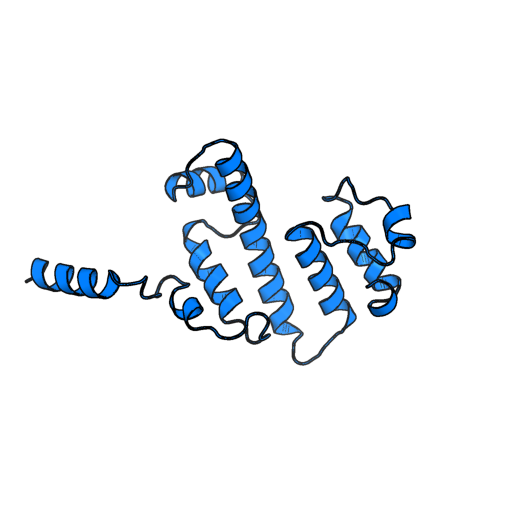 . TYR A 1 131 ? -8.406 -14.612 -13.002 1.00 76.88 131 TYR A CA 1
ATOM 1080 C C . TYR A 1 131 ? -7.309 -13.550 -13.149 1.00 76.88 131 TYR A C 1
ATOM 1082 O O . TYR A 1 131 ? -6.185 -13.869 -13.513 1.00 76.88 131 TYR A O 1
ATOM 1090 N N . ARG A 1 132 ? -7.610 -12.283 -12.842 1.00 76.38 132 ARG A N 1
ATOM 1091 C CA . ARG A 1 132 ? -6.655 -11.176 -12.974 1.00 76.38 132 ARG A CA 1
ATOM 1092 C C . ARG A 1 132 ? -5.479 -11.251 -11.993 1.00 76.38 132 ARG A C 1
ATOM 1094 O O . ARG A 1 132 ? -4.425 -10.713 -12.303 1.00 76.38 132 ARG A O 1
ATOM 1101 N N . GLN A 1 133 ? -5.624 -11.932 -10.856 1.00 77.31 133 GLN A N 1
ATOM 1102 C CA . GLN A 1 133 ? -4.564 -12.039 -9.844 1.00 77.31 133 GLN A CA 1
ATOM 1103 C C . GLN A 1 133 ? -3.362 -12.857 -10.324 1.00 77.31 133 GLN A C 1
ATOM 1105 O O . GLN A 1 133 ? -2.246 -12.602 -9.891 1.00 77.31 133 GLN A O 1
ATOM 1110 N N . ARG A 1 134 ? -3.550 -13.767 -11.290 1.00 75.56 134 ARG A N 1
ATOM 1111 C CA . ARG A 1 134 ? -2.446 -14.531 -11.904 1.00 75.56 134 ARG A CA 1
ATOM 1112 C C . ARG A 1 134 ? -1.432 -13.655 -12.655 1.00 75.56 134 ARG A C 1
ATOM 1114 O O . ARG A 1 134 ? -0.383 -14.136 -13.065 1.00 75.56 134 ARG A O 1
ATOM 1121 N N . PHE A 1 135 ? -1.789 -12.393 -12.892 1.00 76.25 135 PHE A N 1
ATOM 1122 C CA . PHE A 1 135 ? -0.968 -11.403 -13.578 1.00 76.25 135 PHE A CA 1
ATOM 1123 C C . PHE A 1 135 ? -0.245 -10.450 -12.611 1.00 76.25 135 PHE A C 1
ATOM 1125 O O . PHE A 1 135 ? 0.311 -9.448 -13.052 1.00 76.25 135 PHE A O 1
ATOM 1132 N N . VAL A 1 136 ? -0.276 -10.728 -11.305 1.00 78.75 136 VAL A N 1
ATOM 1133 C CA . VAL A 1 136 ? 0.360 -9.914 -10.262 1.00 78.75 136 VAL A CA 1
ATOM 1134 C C . VAL A 1 136 ? 1.519 -10.705 -9.653 1.00 78.75 136 VAL A C 1
ATOM 1136 O O . VAL A 1 136 ? 1.330 -11.845 -9.238 1.00 78.75 136 VAL A O 1
ATOM 1139 N N . GLY A 1 137 ? 2.715 -10.110 -9.606 1.00 75.38 137 GLY A N 1
ATOM 1140 C CA . GLY A 1 137 ? 3.918 -10.711 -9.013 1.00 75.38 137 GLY A CA 1
ATOM 1141 C C . GLY A 1 137 ? 5.093 -10.846 -9.984 1.00 75.38 137 GLY A C 1
ATOM 1142 O O . GLY A 1 137 ? 4.954 -10.691 -11.196 1.00 75.38 137 GLY A O 1
ATOM 1143 N N . ASN A 1 138 ? 6.284 -11.143 -9.463 1.00 67.06 138 ASN A N 1
ATOM 1144 C CA . ASN A 1 138 ? 7.509 -11.158 -10.279 1.00 67.06 138 ASN A CA 1
ATOM 1145 C C . ASN A 1 138 ? 7.560 -12.304 -11.297 1.00 67.06 138 ASN A C 1
ATOM 1147 O O . ASN A 1 138 ? 8.246 -12.193 -12.309 1.00 67.06 138 ASN A O 1
ATOM 1151 N N . GLN A 1 139 ? 6.825 -13.386 -11.044 1.00 68.06 139 GLN A N 1
ATOM 1152 C CA . GLN A 1 139 ? 6.712 -14.530 -11.954 1.00 68.06 139 GLN A CA 1
ATOM 1153 C C . GLN A 1 139 ? 5.405 -14.534 -12.755 1.00 68.06 139 GLN A C 1
ATOM 1155 O O . GLN A 1 139 ? 5.099 -15.513 -13.430 1.00 68.06 139 GLN A O 1
ATOM 1160 N N . ALA A 1 140 ? 4.621 -13.457 -12.682 1.00 70.00 140 ALA A N 1
ATOM 1161 C CA . ALA A 1 140 ? 3.369 -13.370 -13.407 1.00 70.00 140 ALA A CA 1
ATOM 1162 C C . ALA A 1 140 ? 3.606 -13.357 -14.926 1.00 70.00 140 ALA A C 1
ATOM 1164 O O . ALA A 1 140 ? 4.447 -12.616 -15.439 1.00 70.00 140 ALA A O 1
ATOM 1165 N N . ASP A 1 141 ? 2.829 -14.148 -15.667 1.00 63.91 141 ASP A N 1
ATOM 1166 C CA . ASP A 1 141 ? 2.819 -14.094 -17.130 1.00 63.91 141 ASP A CA 1
ATOM 1167 C C . ASP A 1 141 ? 2.063 -12.830 -17.575 1.00 63.91 141 ASP A C 1
ATOM 1169 O O . ASP A 1 141 ? 0.860 -12.857 -17.837 1.00 63.91 141 ASP A O 1
ATOM 1173 N N . TYR A 1 142 ? 2.749 -11.687 -17.611 1.00 62.88 142 TYR A N 1
ATOM 1174 C CA . TYR A 1 142 ? 2.182 -10.415 -18.062 1.00 62.88 142 TYR A CA 1
ATOM 1175 C C . TYR A 1 142 ? 1.633 -10.518 -19.504 1.00 62.88 142 TYR A C 1
ATOM 1177 O O . TYR A 1 142 ? 2.379 -10.534 -20.477 1.00 62.88 142 TYR A O 1
ATOM 1185 N N . TYR A 1 143 ? 0.302 -10.595 -19.602 1.00 63.97 143 TYR A N 1
ATOM 1186 C CA . TYR A 1 143 ? -0.588 -10.433 -20.764 1.00 63.97 143 TYR A CA 1
ATOM 1187 C C . TYR A 1 143 ? 0.039 -10.400 -22.179 1.00 63.97 143 TYR A C 1
ATOM 1189 O O . TYR A 1 143 ? 0.780 -9.481 -22.516 1.00 63.97 143 TYR A O 1
ATOM 1197 N N . LEU A 1 144 ? -0.387 -11.352 -23.029 1.00 57.09 144 LEU A N 1
ATOM 1198 C CA . LEU A 1 144 ? -0.134 -11.561 -24.477 1.00 57.09 144 LEU A CA 1
ATOM 1199 C C . LEU A 1 144 ? 1.334 -11.643 -24.935 1.00 57.09 144 LEU A C 1
ATOM 1201 O O . LEU A 1 144 ? 1.696 -12.522 -25.717 1.00 57.09 144 LEU A O 1
ATOM 1205 N N . TYR A 1 145 ? 2.189 -10.754 -24.447 1.00 61.75 145 TYR A N 1
ATOM 1206 C CA . TYR A 1 145 ? 3.559 -10.609 -24.903 1.00 61.75 145 TYR A CA 1
ATOM 1207 C C . TYR A 1 145 ? 4.523 -11.553 -24.203 1.00 61.75 145 TYR A C 1
ATOM 1209 O O . TYR A 1 145 ? 5.604 -11.754 -24.735 1.00 61.75 145 TYR A O 1
ATOM 1217 N N . THR A 1 146 ? 4.187 -12.173 -23.064 1.00 72.62 146 THR A N 1
ATOM 1218 C CA . THR A 1 146 ? 5.107 -13.139 -22.436 1.00 72.62 146 THR A CA 1
ATOM 1219 C C . THR A 1 146 ? 5.394 -14.321 -23.354 1.00 72.62 146 THR A C 1
ATOM 1221 O O . THR A 1 146 ? 6.554 -14.691 -23.513 1.00 72.62 146 THR A O 1
ATOM 1224 N N . SER A 1 147 ? 4.370 -14.879 -24.005 1.00 74.44 147 SER A N 1
ATOM 1225 C CA . SER A 1 147 ? 4.534 -15.995 -24.942 1.00 74.44 147 SER A CA 1
ATOM 1226 C C . SER A 1 147 ? 5.321 -15.577 -26.184 1.00 74.44 147 SER A C 1
ATOM 1228 O O . SER A 1 147 ? 6.252 -16.272 -26.576 1.00 74.44 147 SER A O 1
ATOM 1230 N N . ILE A 1 148 ? 5.011 -14.404 -26.747 1.00 79.19 148 ILE A N 1
ATOM 1231 C CA . ILE A 1 148 ? 5.722 -13.845 -27.908 1.00 79.19 148 ILE A CA 1
ATOM 1232 C C . ILE A 1 148 ? 7.179 -13.512 -27.552 1.00 79.19 148 ILE A C 1
ATOM 1234 O O . ILE A 1 148 ? 8.082 -13.809 -28.321 1.00 79.19 148 ILE A O 1
ATOM 1238 N N . ARG A 1 149 ? 7.432 -12.948 -26.367 1.00 77.12 149 ARG A N 1
ATOM 1239 C CA . ARG A 1 149 ? 8.771 -12.644 -25.845 1.00 77.12 149 ARG A CA 1
ATOM 1240 C C . ARG A 1 149 ? 9.578 -13.919 -25.628 1.00 77.12 149 ARG A C 1
ATOM 1242 O O . ARG A 1 149 ? 10.722 -13.969 -26.058 1.00 77.12 149 ARG A O 1
ATOM 1249 N N . LYS A 1 150 ? 9.002 -14.931 -24.967 1.00 82.44 150 LYS A N 1
ATOM 1250 C CA . LYS A 1 150 ? 9.641 -16.242 -24.753 1.00 82.44 150 LYS A CA 1
ATOM 1251 C C . LYS A 1 150 ? 10.000 -16.882 -26.100 1.00 82.44 150 LYS A C 1
ATOM 1253 O O . LYS A 1 150 ? 11.132 -17.323 -26.267 1.00 82.44 150 LYS A O 1
ATOM 1258 N N . TRP A 1 151 ? 9.079 -16.843 -27.065 1.00 87.31 151 TRP A N 1
ATOM 1259 C CA . TRP A 1 151 ? 9.321 -17.305 -28.433 1.00 87.31 151 TRP A CA 1
ATOM 1260 C C . TRP A 1 151 ? 10.451 -16.523 -29.123 1.00 87.31 151 TRP A C 1
ATOM 1262 O O . TRP A 1 151 ? 11.416 -17.128 -29.577 1.00 87.31 151 TRP A O 1
ATOM 1272 N N . ALA A 1 152 ? 10.404 -15.189 -29.123 1.00 86.12 152 ALA A N 1
ATOM 1273 C CA . ALA A 1 152 ? 11.420 -14.354 -29.764 1.00 86.12 152 ALA A CA 1
ATOM 1274 C C . ALA A 1 152 ? 12.817 -14.560 -29.154 1.00 86.12 152 ALA A C 1
ATOM 1276 O O . ALA A 1 152 ? 13.790 -14.687 -29.888 1.00 86.12 152 ALA A O 1
ATOM 1277 N N . ILE A 1 153 ? 12.920 -14.653 -27.822 1.00 84.81 153 ILE A N 1
ATOM 1278 C CA . ILE A 1 153 ? 14.181 -14.974 -27.134 1.00 84.81 153 ILE A CA 1
ATOM 1279 C C . ILE A 1 153 ? 14.703 -16.342 -27.585 1.00 84.81 153 ILE A C 1
ATOM 1281 O O . ILE A 1 153 ? 15.892 -16.477 -27.852 1.00 84.81 153 ILE A O 1
ATOM 1285 N N . SER A 1 154 ? 13.826 -17.345 -27.691 1.00 91.19 154 SER A N 1
ATOM 1286 C CA . SER A 1 154 ? 14.229 -18.688 -28.116 1.00 91.19 154 SER A CA 1
ATOM 1287 C C . SER A 1 154 ? 14.702 -18.754 -29.569 1.00 91.19 154 SER A C 1
ATOM 1289 O O . SER A 1 154 ? 15.577 -19.556 -29.865 1.00 91.19 154 SER A O 1
ATOM 1291 N N . GLU A 1 155 ? 14.165 -17.918 -30.463 1.00 93.31 155 GLU A N 1
ATOM 1292 C CA . GLU A 1 155 ? 14.626 -17.841 -31.856 1.00 93.31 155 GLU A CA 1
ATOM 1293 C C . GLU A 1 155 ? 15.921 -17.032 -32.005 1.00 93.31 155 GLU A C 1
ATOM 1295 O O . GLU A 1 155 ? 16.736 -17.352 -32.858 1.00 93.31 155 GLU A O 1
ATOM 1300 N N . LEU A 1 156 ? 16.138 -16.008 -31.172 1.00 87.50 156 LEU A N 1
ATOM 1301 C CA . LEU A 1 156 ? 17.341 -15.164 -31.222 1.00 87.50 156 LEU A CA 1
ATOM 1302 C C . LEU A 1 156 ? 18.572 -15.785 -30.542 1.00 87.50 156 LEU A C 1
ATOM 1304 O O . LEU A 1 156 ? 19.684 -15.324 -30.780 1.00 87.50 156 LEU A O 1
ATOM 1308 N N . LEU A 1 157 ? 18.378 -16.770 -29.660 1.00 86.75 157 LEU A N 1
ATOM 1309 C CA . LEU A 1 157 ? 19.454 -17.500 -28.971 1.00 86.75 157 LEU A CA 1
ATOM 1310 C C . LEU A 1 157 ? 19.797 -18.851 -29.632 1.00 86.75 157 LEU A C 1
ATOM 1312 O O . LEU A 1 157 ? 20.595 -19.603 -29.071 1.00 86.75 157 LEU A O 1
ATOM 1316 N N . LYS A 1 158 ? 19.181 -19.169 -30.778 1.00 64.44 158 LYS A N 1
ATOM 1317 C CA . LYS A 1 158 ? 19.605 -20.253 -31.679 1.00 64.44 158 LYS A CA 1
ATOM 1318 C C . LYS A 1 158 ? 20.741 -19.777 -32.578 1.00 64.44 158 LYS A C 1
ATOM 1320 O O . LYS A 1 158 ? 21.615 -20.620 -32.866 1.00 64.44 158 LYS A O 1
#

pLDDT: mean 79.43, std 9.95, range [57.09, 94.69]

Foldseek 3Di:
DCVVQDPVLLVQLCVQCVVPPVVDDPVCSVPPPCDDQPDQSSVLSNQVSVCVRVVDVVCVPQSVVLSLLSQQCPVVVVVVVVQVVVVHDDDLVVQQVCCVVVVDSHDRSVCNLVSVLCNQPGPVCPDPDDPCSLQGHPPRCPPPCSVVVVVVVVVVVD

Sequence (158 aa):
MKQEMGDKSWQVFFDLEAPYNTKLKYYQVEQDPFFQLVGRPTKRNFLEVLVSSRQLPQQQGHWPVVLDLLKCLDYWANKRNEMIHQNQGMSLERMENLFKRENPDACPPQEICLVMADICNSELGIIPKQYRQRFVGNQADYYLYTSIRKWAISELLK

Secondary structure (DSSP, 8-state):
-HHHHHHHHHHHHHHHHTTT-TT--HHHHHH-TT----SHHHHHHHHHHHHHHH--GGGTTHHHHHHHHHHHHHHHHHHHHHHHHTT----HHHHHHHHHHH--SS--GGGHHHHHHHHHH-TT--S---GGGGG-STT---TTHHHHHHHHHHHHT-